Protein AF-A0ABD3E3G5-F1 (afdb_monomer_lite)

Organism: NCBI:txid1961234

Structure (mmCIF, N/CA/C/O backbone):
data_AF-A0ABD3E3G5-F1
#
_entry.id   AF-A0ABD3E3G5-F1
#
loop_
_atom_site.group_PDB
_atom_site.id
_atom_site.type_symbol
_atom_site.label_atom_id
_atom_site.label_alt_id
_atom_site.label_comp_id
_atom_site.label_asym_id
_atom_site.label_entity_id
_atom_site.label_seq_id
_atom_site.pdbx_PDB_ins_code
_atom_site.Cartn_x
_atom_site.Cartn_y
_atom_site.Cartn_z
_atom_site.occupancy
_atom_site.B_iso_or_equiv
_atom_site.auth_seq_id
_atom_site.auth_comp_id
_atom_site.auth_asym_id
_atom_site.auth_atom_id
_atom_site.pdbx_PDB_model_num
ATOM 1 N N . MET A 1 1 ? 0.031 -42.420 17.792 1.00 37.16 1 MET A N 1
ATOM 2 C CA . MET A 1 1 ? 1.202 -41.889 17.068 1.00 37.16 1 MET A CA 1
ATOM 3 C C . MET A 1 1 ? 0.668 -40.761 16.210 1.00 37.16 1 MET A C 1
ATOM 5 O O . MET A 1 1 ? -0.055 -41.029 15.262 1.00 37.16 1 MET A O 1
ATOM 9 N N . PHE A 1 2 ? 0.846 -39.529 16.683 1.00 39.34 2 PHE A N 1
ATOM 10 C CA . PHE A 1 2 ? 0.302 -38.321 16.072 1.00 39.34 2 PHE A CA 1
ATOM 11 C C . PHE A 1 2 ? 1.062 -38.043 14.781 1.00 39.34 2 PHE A C 1
ATOM 13 O O . PHE A 1 2 ? 2.279 -37.884 14.804 1.00 39.34 2 PHE A O 1
ATOM 20 N N . GLN A 1 3 ? 0.347 -38.028 13.665 1.00 42.06 3 GLN A N 1
ATOM 21 C CA . GLN A 1 3 ? 0.836 -37.440 12.433 1.00 42.06 3 GLN A CA 1
ATOM 22 C C . GLN A 1 3 ? 0.104 -36.108 12.339 1.00 42.06 3 GLN A C 1
ATOM 24 O O . GLN A 1 3 ? -0.977 -36.033 11.761 1.00 42.06 3 GLN A O 1
ATOM 29 N N . ASP A 1 4 ? 0.638 -35.104 13.042 1.00 46.31 4 ASP A N 1
ATOM 30 C CA . ASP A 1 4 ? 0.204 -33.719 12.895 1.00 46.31 4 ASP A CA 1
ATOM 31 C C . ASP A 1 4 ? 0.404 -33.345 11.429 1.00 46.31 4 ASP A C 1
ATOM 33 O O . ASP A 1 4 ? 1.514 -33.178 10.918 1.00 46.31 4 ASP A O 1
ATOM 37 N N . VAL A 1 5 ? -0.721 -33.346 10.728 1.00 46.22 5 VAL A N 1
ATOM 38 C CA . VAL A 1 5 ? -0.861 -32.932 9.347 1.00 46.22 5 VAL A CA 1
ATOM 39 C C . VAL A 1 5 ? -0.553 -31.443 9.314 1.00 46.22 5 VAL A C 1
ATOM 41 O O . VAL A 1 5 ? -1.380 -30.638 9.721 1.00 46.22 5 VAL A O 1
ATOM 44 N N . LEU A 1 6 ? 0.654 -31.112 8.850 1.00 44.88 6 LEU A N 1
ATOM 45 C CA . LEU A 1 6 ? 0.990 -29.882 8.133 1.00 44.88 6 LEU A CA 1
ATOM 46 C C . LEU A 1 6 ? 0.210 -28.646 8.611 1.00 44.88 6 LEU A C 1
ATOM 48 O O . LEU A 1 6 ? -0.687 -28.170 7.919 1.00 44.88 6 LEU A O 1
ATOM 52 N N . THR A 1 7 ? 0.589 -28.066 9.744 1.00 43.19 7 THR A N 1
ATOM 53 C CA . THR A 1 7 ? 0.502 -26.610 9.862 1.00 43.19 7 THR A CA 1
ATOM 54 C C . THR A 1 7 ? 1.637 -26.059 9.002 1.00 43.19 7 THR A C 1
ATOM 56 O O . THR A 1 7 ? 2.800 -26.201 9.390 1.00 43.19 7 THR A O 1
ATOM 59 N N . PRO A 1 8 ? 1.375 -25.496 7.804 1.00 44.66 8 PRO A N 1
ATOM 60 C CA . PRO A 1 8 ? 2.422 -24.779 7.106 1.00 44.66 8 PRO A CA 1
ATOM 61 C C . PRO A 1 8 ? 2.780 -23.612 8.022 1.00 44.66 8 PRO A C 1
ATOM 63 O O . PRO A 1 8 ? 1.963 -22.721 8.248 1.00 44.66 8 PRO A O 1
ATOM 66 N N . TYR A 1 9 ? 3.966 -23.679 8.627 1.00 43.38 9 TYR A N 1
ATOM 67 C CA . TYR A 1 9 ? 4.578 -22.549 9.305 1.00 43.38 9 TYR A CA 1
ATOM 68 C C . TYR A 1 9 ? 4.566 -21.401 8.300 1.00 43.38 9 TYR A C 1
ATOM 70 O O . TYR A 1 9 ? 5.261 -21.464 7.289 1.00 43.38 9 TYR A O 1
ATOM 78 N N . TYR A 1 10 ? 3.640 -20.477 8.553 1.00 43.84 10 TYR A N 1
ATOM 79 C CA . TYR A 1 10 ? 3.363 -19.214 7.892 1.00 43.84 10 TYR A CA 1
ATOM 80 C C . TYR A 1 10 ? 4.288 -18.942 6.699 1.00 43.84 10 TYR A C 1
ATOM 82 O O . TYR A 1 10 ? 5.448 -18.565 6.863 1.00 43.84 10 TYR A O 1
ATOM 90 N N . MET A 1 11 ? 3.760 -19.123 5.483 1.00 46.25 11 MET A N 1
ATOM 91 C CA . MET A 1 11 ? 4.243 -18.332 4.360 1.00 46.25 11 MET A CA 1
ATOM 92 C C . MET A 1 11 ? 4.089 -16.880 4.799 1.00 46.25 11 MET A C 1
ATOM 94 O O . MET A 1 11 ? 2.984 -16.346 4.742 1.00 46.25 11 MET A O 1
ATOM 98 N N . GLU A 1 12 ? 5.151 -16.251 5.290 1.00 48.94 12 GLU A N 1
ATOM 99 C CA . GLU A 1 12 ? 5.183 -14.801 5.307 1.00 48.94 12 GLU A CA 1
ATOM 100 C C . GLU A 1 12 ? 5.135 -14.396 3.832 1.00 48.94 12 GLU A C 1
ATOM 102 O O . GLU A 1 12 ? 6.146 -14.333 3.131 1.00 48.94 12 GLU A O 1
ATOM 107 N N . GLU A 1 13 ? 3.917 -14.169 3.323 1.00 55.66 13 GLU A N 1
ATOM 108 C CA . GLU A 1 13 ? 3.726 -13.140 2.313 1.00 55.66 13 GLU A CA 1
ATOM 109 C C . GLU A 1 13 ? 4.581 -11.967 2.788 1.00 55.66 13 GLU A C 1
ATOM 111 O O . GLU A 1 13 ? 4.515 -11.613 3.962 1.00 55.66 13 GLU A O 1
ATOM 116 N N . VAL A 1 14 ? 5.473 -11.456 1.938 1.00 68.88 14 VAL A N 1
ATOM 117 C CA . VAL A 1 14 ? 6.376 -10.364 2.319 1.00 68.88 14 VAL A CA 1
ATOM 118 C C . VAL A 1 14 ? 5.493 -9.150 2.600 1.00 68.88 14 VAL A C 1
ATOM 120 O O . VAL A 1 14 ? 5.119 -8.418 1.682 1.00 68.88 14 VAL A O 1
ATOM 123 N N . LEU A 1 15 ? 5.047 -9.042 3.850 1.00 81.25 15 LEU A N 1
ATOM 124 C CA . LEU A 1 15 ? 4.151 -8.019 4.338 1.00 81.25 15 LEU A CA 1
ATOM 125 C C . LEU A 1 15 ? 5.027 -6.863 4.771 1.00 81.25 15 LEU A C 1
ATOM 127 O O . LEU A 1 15 ? 5.820 -7.008 5.700 1.00 81.25 15 LEU A O 1
ATOM 131 N N . PHE A 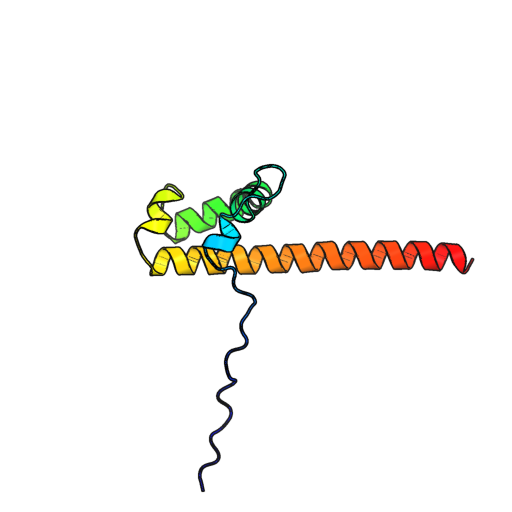1 16 ? 4.855 -5.712 4.135 1.00 86.75 16 PHE A N 1
ATOM 132 C CA . PHE A 1 16 ? 5.485 -4.498 4.617 1.00 86.75 16 PHE A CA 1
ATOM 133 C C . PHE A 1 16 ? 5.064 -4.246 6.060 1.00 86.75 16 PHE A C 1
ATOM 135 O O . PHE A 1 16 ? 3.893 -4.377 6.430 1.00 86.75 16 PHE A O 1
ATOM 142 N N . SER A 1 17 ? 6.025 -3.888 6.891 1.00 88.81 17 SER A N 1
ATOM 143 C CA . SER A 1 17 ? 5.782 -3.243 8.171 1.00 88.81 17 SER A CA 1
ATOM 144 C C . SER A 1 17 ? 5.350 -1.787 7.946 1.00 88.81 17 SER A C 1
ATOM 146 O O . SER A 1 17 ? 5.652 -1.190 6.914 1.00 88.81 17 SER A O 1
ATOM 148 N N . LEU A 1 18 ? 4.635 -1.194 8.906 1.00 87.62 18 LEU A N 1
ATOM 149 C CA . LEU A 1 18 ? 4.267 0.226 8.829 1.00 87.62 18 LEU A CA 1
ATOM 150 C C . LEU A 1 18 ? 5.477 1.159 8.646 1.00 87.62 18 LEU A C 1
ATOM 152 O O . LEU A 1 18 ? 5.419 2.006 7.757 1.00 87.62 18 LEU A O 1
ATOM 156 N N . PRO A 1 19 ? 6.596 0.983 9.381 1.00 88.19 19 PRO A N 1
ATOM 157 C CA . PRO A 1 19 ? 7.779 1.810 9.172 1.00 88.19 19 PRO A CA 1
ATOM 158 C C . PRO A 1 19 ? 8.311 1.730 7.740 1.00 88.19 19 PRO A C 1
ATOM 160 O O . PRO A 1 19 ? 8.664 2.750 7.165 1.00 88.19 19 PRO A O 1
ATOM 163 N N . GLU A 1 20 ? 8.327 0.547 7.121 1.00 88.56 20 GLU A N 1
ATOM 164 C CA . GLU A 1 20 ? 8.771 0.404 5.725 1.00 88.56 20 GLU A CA 1
ATOM 165 C C . GLU A 1 20 ? 7.876 1.162 4.739 1.00 88.56 20 GLU A C 1
ATOM 167 O O . GLU A 1 20 ? 8.360 1.644 3.717 1.00 88.56 20 GLU A O 1
ATOM 172 N N . LEU A 1 21 ? 6.581 1.291 5.037 1.00 89.38 21 LEU A N 1
ATOM 173 C CA . LEU A 1 21 ? 5.643 2.036 4.199 1.00 89.38 21 LEU A CA 1
ATOM 174 C C . LEU A 1 21 ? 5.849 3.551 4.268 1.00 89.38 21 LEU A C 1
ATOM 176 O O . LEU A 1 21 ? 5.582 4.238 3.279 1.00 89.38 21 LEU A O 1
ATOM 180 N N . GLU A 1 22 ? 6.315 4.053 5.410 1.00 88.00 22 GLU A N 1
ATOM 181 C CA . GLU A 1 22 ? 6.437 5.481 5.721 1.00 88.00 22 GLU A CA 1
ATOM 182 C C . GLU A 1 22 ? 7.853 6.026 5.513 1.00 88.00 22 GLU A C 1
ATOM 184 O O . GLU A 1 22 ? 8.022 7.205 5.188 1.00 88.00 22 GLU A O 1
ATOM 189 N N . VAL A 1 23 ? 8.876 5.176 5.663 1.00 90.69 23 VAL A N 1
ATOM 190 C CA . VAL A 1 23 ? 10.271 5.560 5.445 1.00 90.69 23 VAL A CA 1
ATOM 191 C C . VAL A 1 23 ? 10.428 6.080 4.023 1.00 90.69 23 VAL A C 1
ATOM 193 O O . VAL A 1 23 ? 10.162 5.401 3.030 1.00 90.69 23 VAL A O 1
ATOM 196 N N . SER A 1 24 ? 10.860 7.333 3.948 1.00 88.62 24 SER A N 1
ATOM 197 C CA . SER A 1 24 ? 11.143 8.000 2.690 1.00 88.62 24 SER A CA 1
ATOM 198 C C . SER A 1 24 ? 12.515 7.590 2.165 1.00 88.62 24 SER A C 1
ATOM 200 O O . SER A 1 24 ? 13.462 7.418 2.935 1.00 88.62 24 SER A O 1
ATOM 202 N N . ASN A 1 25 ? 12.622 7.447 0.847 1.00 83.88 25 ASN A N 1
ATOM 203 C CA . ASN A 1 25 ? 13.897 7.264 0.163 1.00 83.88 25 ASN A CA 1
ATOM 204 C C . ASN A 1 25 ? 14.694 8.588 0.081 1.00 83.88 25 ASN A C 1
ATOM 206 O O . ASN A 1 25 ? 14.278 9.614 0.621 1.00 83.88 25 ASN A O 1
ATOM 210 N N . GLU A 1 26 ? 15.836 8.573 -0.614 1.00 84.19 26 GLU A N 1
ATOM 211 C CA . GLU A 1 26 ? 16.711 9.746 -0.807 1.00 84.19 26 GLU A CA 1
ATOM 212 C C . GLU A 1 26 ? 15.994 10.959 -1.434 1.00 84.19 26 GLU A C 1
ATOM 214 O O . GLU A 1 26 ? 16.386 12.098 -1.186 1.00 84.19 26 GLU A O 1
ATOM 219 N N . ASP A 1 27 ? 14.906 10.724 -2.175 1.00 81.06 27 ASP A N 1
ATOM 220 C CA . ASP A 1 27 ? 14.083 11.751 -2.822 1.00 81.06 27 ASP A CA 1
ATOM 221 C C . ASP A 1 27 ? 12.899 12.222 -1.955 1.00 81.06 27 ASP A C 1
ATOM 223 O O . ASP A 1 27 ? 12.065 13.010 -2.406 1.00 81.06 27 ASP A O 1
ATOM 227 N N . GLY A 1 28 ? 12.778 11.734 -0.716 1.00 84.75 28 GLY A N 1
ATOM 228 C CA . GLY A 1 28 ? 11.659 12.067 0.168 1.00 84.75 28 GLY A CA 1
ATOM 229 C C . GLY A 1 28 ? 10.354 11.336 -0.174 1.00 84.75 28 GLY A C 1
ATOM 230 O O . GLY A 1 28 ? 9.283 11.770 0.246 1.00 84.75 28 GLY A O 1
ATOM 231 N N . VAL A 1 29 ? 10.417 10.248 -0.948 1.00 88.19 29 VAL A N 1
ATO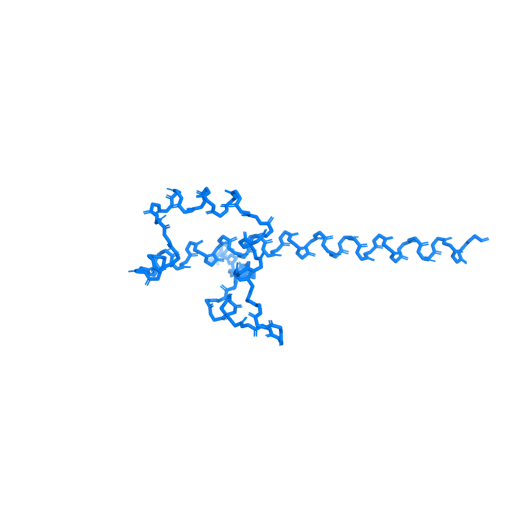M 232 C CA . VAL A 1 29 ? 9.248 9.473 -1.385 1.00 88.19 29 VAL A CA 1
ATOM 233 C C . VAL A 1 29 ? 9.144 8.176 -0.587 1.00 88.19 29 VAL A C 1
ATOM 235 O O . VAL A 1 29 ? 10.076 7.372 -0.578 1.00 88.19 29 VAL A O 1
ATOM 238 N N . SER A 1 30 ? 7.997 7.952 0.057 1.00 92.50 30 SER A N 1
ATOM 239 C CA . SER A 1 30 ? 7.691 6.702 0.761 1.00 92.50 30 SER A CA 1
ATOM 240 C C . SER A 1 30 ? 7.021 5.671 -0.155 1.00 92.50 30 SER A C 1
ATOM 242 O O . SER A 1 30 ? 6.440 6.013 -1.193 1.00 92.50 30 SER A O 1
ATOM 244 N N . ILE A 1 31 ? 7.077 4.389 0.225 1.00 90.88 31 ILE A N 1
ATOM 245 C CA . ILE A 1 31 ? 6.429 3.305 -0.533 1.00 90.88 31 ILE A CA 1
ATOM 246 C C . ILE A 1 31 ? 4.919 3.537 -0.607 1.00 90.88 31 ILE A C 1
ATOM 248 O O . ILE A 1 31 ? 4.329 3.401 -1.680 1.00 90.88 31 ILE A O 1
ATOM 252 N N . LEU A 1 32 ? 4.296 3.927 0.508 1.00 93.00 32 LEU A N 1
ATOM 253 C CA . LEU A 1 32 ? 2.863 4.195 0.545 1.00 93.00 32 LEU A CA 1
ATOM 254 C C . LEU A 1 32 ? 2.477 5.343 -0.392 1.00 93.00 32 LEU A C 1
ATOM 256 O O . LEU A 1 32 ? 1.555 5.187 -1.195 1.00 93.00 32 LEU A O 1
ATOM 260 N N . PHE A 1 33 ? 3.231 6.445 -0.370 1.00 92.00 33 PHE A N 1
ATOM 261 C CA . PHE A 1 33 ? 3.006 7.567 -1.280 1.00 92.00 33 PHE A CA 1
ATOM 262 C C . PHE A 1 33 ? 3.120 7.131 -2.743 1.00 92.00 33 PHE A C 1
ATOM 264 O O . PHE A 1 33 ? 2.283 7.484 -3.575 1.00 92.00 33 PHE A O 1
ATOM 271 N N . TYR A 1 34 ? 4.135 6.328 -3.070 1.00 91.56 34 TYR A N 1
ATOM 272 C CA . TYR A 1 34 ? 4.319 5.825 -4.426 1.00 91.56 34 TYR A CA 1
ATOM 273 C C . TYR A 1 34 ? 3.136 4.960 -4.879 1.00 91.56 34 TYR A C 1
ATOM 275 O O . TYR A 1 34 ? 2.602 5.176 -5.967 1.00 91.56 34 TYR A O 1
ATOM 283 N N . LEU A 1 35 ? 2.679 4.027 -4.035 1.00 92.38 35 LEU A N 1
ATOM 284 C CA . LEU A 1 35 ? 1.537 3.154 -4.324 1.00 92.38 35 LEU A CA 1
ATOM 285 C C . LEU A 1 35 ? 0.235 3.941 -4.523 1.00 92.38 35 LEU A C 1
ATOM 287 O O . LEU A 1 35 ? -0.486 3.674 -5.484 1.00 92.38 35 LEU A O 1
ATOM 291 N N . GLN A 1 36 ? -0.035 4.943 -3.680 1.00 93.38 36 GLN A N 1
ATOM 292 C CA . GLN A 1 36 ? -1.184 5.845 -3.837 1.00 93.38 36 GLN A CA 1
ATOM 293 C C . GLN A 1 36 ? -1.142 6.597 -5.178 1.00 93.38 36 GLN A C 1
ATOM 295 O O . GLN A 1 36 ? -2.177 6.807 -5.808 1.00 93.38 36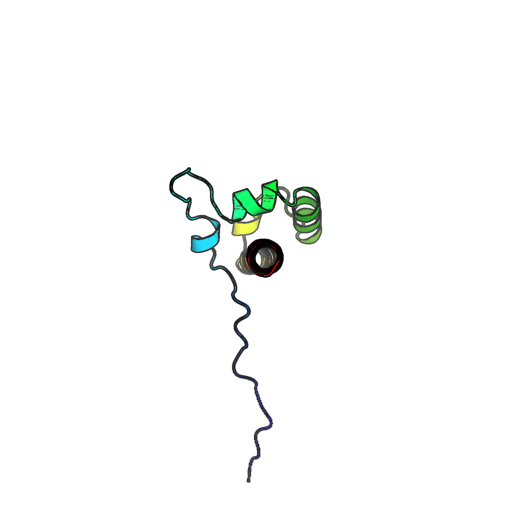 GLN A O 1
ATOM 300 N N . LYS A 1 37 ? 0.053 6.989 -5.645 1.00 91.31 37 LYS A N 1
ATOM 301 C CA . LYS A 1 37 ? 0.222 7.696 -6.925 1.00 91.31 37 LYS A CA 1
ATOM 302 C C . LYS A 1 37 ? -0.003 6.811 -8.144 1.00 91.31 37 LYS A C 1
ATOM 304 O O . LYS A 1 37 ? -0.553 7.299 -9.128 1.00 91.31 37 LYS A O 1
ATOM 309 N N . ILE A 1 38 ? 0.426 5.551 -8.104 1.00 92.12 38 ILE A N 1
ATOM 310 C CA . ILE A 1 38 ? 0.285 4.642 -9.252 1.00 92.12 38 ILE A CA 1
ATOM 311 C C . ILE A 1 38 ? -1.073 3.920 -9.289 1.00 92.12 38 ILE A C 1
ATOM 313 O O . ILE A 1 38 ? -1.496 3.514 -10.367 1.00 92.12 38 ILE A O 1
ATOM 317 N N . PHE A 1 39 ? -1.767 3.793 -8.149 1.00 92.31 39 PHE A N 1
ATOM 318 C CA . PHE A 1 39 ? -3.083 3.148 -8.032 1.00 92.31 39 PHE A CA 1
ATOM 319 C C . PHE A 1 39 ? -4.124 4.044 -7.321 1.00 92.31 39 PHE A C 1
ATOM 321 O O . PHE A 1 39 ? -4.673 3.644 -6.290 1.00 92.31 39 PHE A O 1
ATOM 328 N N . PRO A 1 40 ? -4.432 5.249 -7.841 1.00 94.19 40 PRO A N 1
ATOM 329 C CA . PRO A 1 40 ? -5.314 6.200 -7.158 1.00 94.19 40 PRO A CA 1
ATOM 330 C C . PRO A 1 40 ? -6.750 5.679 -6.993 1.00 94.19 40 PRO A C 1
ATOM 332 O O . PRO A 1 40 ? -7.337 5.820 -5.922 1.00 94.19 40 PRO A O 1
ATOM 335 N N . ASP A 1 41 ? -7.303 5.021 -8.014 1.00 93.81 41 ASP A N 1
ATOM 336 C CA . ASP A 1 41 ? -8.666 4.476 -7.956 1.00 93.81 41 ASP A CA 1
ATOM 337 C C . ASP A 1 41 ? -8.771 3.332 -6.940 1.00 93.81 41 ASP A C 1
ATOM 339 O O . ASP A 1 41 ? -9.744 3.214 -6.199 1.00 93.81 41 ASP A O 1
ATOM 343 N N . GLU A 1 42 ? -7.738 2.493 -6.865 1.00 94.44 42 GLU A N 1
ATOM 344 C CA . GLU A 1 42 ? -7.709 1.371 -5.930 1.00 94.44 42 GLU A CA 1
ATOM 345 C C . GLU A 1 42 ? -7.511 1.821 -4.486 1.00 94.44 42 GLU A C 1
ATOM 347 O O . GLU A 1 42 ? -8.017 1.173 -3.570 1.00 94.44 42 GLU A O 1
ATOM 352 N N . TRP A 1 43 ? -6.791 2.925 -4.286 1.00 94.94 43 TRP A N 1
ATOM 353 C CA . TRP A 1 43 ? -6.684 3.579 -2.991 1.00 94.94 43 TRP A CA 1
ATOM 354 C C . TRP A 1 43 ? -8.038 4.127 -2.531 1.00 94.94 43 TRP A C 1
ATOM 356 O O . TRP A 1 43 ? -8.450 3.861 -1.404 1.00 94.94 43 TRP A O 1
ATOM 366 N N . ASN A 1 44 ? -8.782 4.795 -3.419 1.00 93.88 44 ASN A N 1
ATOM 367 C CA . ASN A 1 44 ? -10.131 5.277 -3.109 1.00 93.88 44 ASN A CA 1
ATOM 368 C C . ASN A 1 44 ? -11.079 4.118 -2.765 1.00 93.88 44 ASN A C 1
ATOM 370 O O . ASN A 1 44 ? -11.733 4.147 -1.726 1.00 93.88 44 ASN A O 1
ATOM 374 N N . ASN A 1 45 ? -11.078 3.047 -3.565 1.00 94.50 45 ASN A N 1
ATOM 375 C CA . ASN A 1 45 ? -11.875 1.849 -3.281 1.00 94.50 45 ASN A CA 1
ATOM 376 C C . ASN A 1 45 ? -11.493 1.198 -1.939 1.00 94.50 45 ASN A C 1
ATOM 378 O O . ASN A 1 45 ? -12.346 0.655 -1.234 1.00 94.50 45 ASN A O 1
ATOM 382 N N . PHE A 1 46 ? -10.205 1.223 -1.580 1.00 94.75 46 PHE A N 1
ATOM 383 C CA . PHE A 1 46 ? -9.736 0.735 -0.287 1.00 94.75 46 PHE A CA 1
ATOM 384 C C . PHE A 1 46 ? -10.291 1.580 0.862 1.00 94.75 46 PHE A C 1
ATOM 386 O O . PHE A 1 46 ? -10.866 1.002 1.785 1.00 94.75 46 PHE A O 1
ATOM 393 N N . LEU A 1 47 ? -10.173 2.910 0.779 1.00 94.00 47 LEU A N 1
ATOM 394 C CA . LEU A 1 47 ? -10.696 3.850 1.773 1.00 94.00 47 LEU A CA 1
ATOM 395 C C . LEU A 1 47 ? -12.214 3.706 1.954 1.00 94.00 47 LEU A C 1
ATOM 397 O O . LEU A 1 47 ? -12.690 3.595 3.085 1.00 94.00 47 LEU A O 1
ATOM 401 N N . GLU A 1 48 ? -12.967 3.589 0.857 1.00 94.00 48 GLU A N 1
ATOM 402 C CA . GLU A 1 48 ? -14.413 3.338 0.893 1.00 94.00 48 GLU A CA 1
ATOM 403 C C . GLU A 1 48 ? -14.757 2.028 1.617 1.00 94.00 48 GLU A C 1
ATOM 405 O O . GLU A 1 48 ? -15.676 1.986 2.439 1.00 94.00 48 GLU A O 1
ATOM 410 N N . ARG A 1 49 ? -13.997 0.955 1.359 1.00 93.81 49 ARG A N 1
ATOM 411 C CA . ARG A 1 49 ? -14.205 -0.362 1.980 1.00 93.81 49 ARG A CA 1
ATOM 412 C C . ARG A 1 49 ? -13.977 -0.333 3.489 1.00 93.81 49 ARG A C 1
ATOM 414 O O . ARG A 1 49 ? -14.745 -0.954 4.223 1.00 93.81 49 ARG A O 1
ATOM 421 N N . VAL A 1 50 ? -12.927 0.351 3.943 1.00 92.81 50 VAL A N 1
ATOM 422 C CA . VAL A 1 50 ? -12.602 0.465 5.376 1.00 92.81 50 VAL A CA 1
ATOM 423 C C . VAL A 1 50 ? -13.354 1.607 6.068 1.00 92.81 50 VAL A C 1
ATOM 425 O O . VAL A 1 50 ? -13.288 1.726 7.286 1.00 92.81 50 VAL A O 1
ATOM 428 N N . LYS A 1 51 ? -14.144 2.381 5.306 1.00 92.06 51 LYS A N 1
ATOM 429 C CA . LYS A 1 51 ? -14.943 3.528 5.764 1.00 92.06 51 LYS A CA 1
ATOM 430 C C . LYS A 1 51 ? -14.099 4.638 6.392 1.00 92.06 51 LYS A C 1
ATOM 432 O O . LYS A 1 51 ? -14.551 5.286 7.334 1.00 92.06 51 LYS A O 1
ATOM 437 N N . CYS A 1 52 ? -12.908 4.858 5.845 1.00 90.81 52 CYS A N 1
ATOM 438 C CA . CYS A 1 52 ? -12.029 5.950 6.245 1.00 90.81 52 CYS A CA 1
ATOM 439 C C . CYS A 1 52 ? -12.037 7.049 5.182 1.00 90.81 52 CYS A C 1
ATOM 441 O O . CYS A 1 52 ? -12.078 6.766 3.986 1.00 90.81 52 CYS A O 1
ATOM 443 N N . LEU A 1 53 ? -11.987 8.30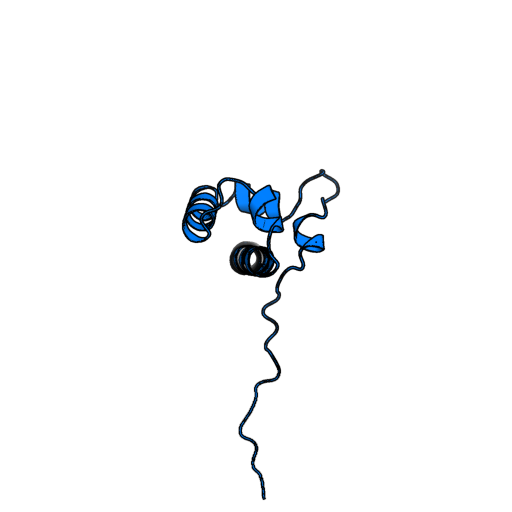5 5.613 1.00 83.69 53 LEU A N 1
ATOM 444 C CA . LEU A 1 53 ? -11.953 9.470 4.724 1.00 83.69 53 LEU A CA 1
ATOM 445 C C . LEU A 1 53 ? -10.526 9.900 4.376 1.00 83.69 53 LEU A C 1
ATOM 447 O O . LEU A 1 53 ? -10.304 10.555 3.358 1.00 83.69 53 LEU A O 1
ATOM 451 N N . ASN A 1 54 ? -9.563 9.566 5.232 1.00 84.81 54 ASN A N 1
ATOM 452 C CA . ASN A 1 54 ? -8.170 9.969 5.099 1.00 84.81 54 ASN A CA 1
ATOM 453 C C . ASN A 1 54 ? -7.223 8.911 5.691 1.00 84.81 54 ASN A C 1
ATOM 455 O O . ASN A 1 54 ? -7.649 7.936 6.308 1.00 84.81 54 ASN A O 1
ATOM 459 N N . GLU A 1 55 ? -5.922 9.108 5.478 1.00 85.12 55 GLU A N 1
ATOM 460 C CA . GLU A 1 55 ? -4.888 8.200 5.978 1.00 85.12 55 GLU A CA 1
ATOM 461 C C . GLU A 1 55 ? -4.722 8.253 7.508 1.00 85.12 55 GLU A C 1
ATOM 463 O O . GLU A 1 55 ? -4.367 7.240 8.108 1.00 85.12 55 GLU A O 1
ATOM 468 N N . GLU A 1 56 ? -5.008 9.389 8.154 1.00 85.94 56 GLU A N 1
ATOM 469 C CA . GLU A 1 56 ? -4.883 9.534 9.613 1.00 85.94 56 GLU A CA 1
ATOM 470 C C . GLU A 1 56 ? -5.850 8.599 10.352 1.00 85.94 56 GLU A C 1
ATOM 472 O O . GLU A 1 56 ? -5.475 7.963 11.336 1.00 85.94 56 GLU A O 1
ATOM 477 N N . GLU A 1 57 ? -7.069 8.435 9.832 1.00 87.81 57 GLU A N 1
ATOM 478 C CA . GLU A 1 57 ? -8.063 7.500 10.368 1.00 87.81 57 GLU A CA 1
ATOM 479 C C . GLU A 1 57 ? -7.592 6.038 10.305 1.00 87.81 57 GLU A C 1
ATOM 481 O O . GLU A 1 57 ? -7.962 5.238 11.164 1.00 87.81 57 GLU A O 1
ATOM 486 N N . LEU A 1 58 ? -6.714 5.691 9.354 1.00 86.94 58 LEU A N 1
ATOM 487 C CA . LEU A 1 58 ? -6.151 4.341 9.246 1.00 86.94 58 LEU A CA 1
ATOM 488 C C . LEU A 1 58 ? -5.191 4.002 10.393 1.00 86.94 58 LEU A C 1
ATOM 490 O O . LEU A 1 58 ? -4.937 2.826 10.621 1.00 86.94 58 LEU A O 1
ATOM 494 N N . ARG A 1 59 ? -4.666 5.005 11.112 1.00 84.19 59 ARG A N 1
ATOM 495 C CA . ARG A 1 59 ? -3.829 4.823 12.317 1.00 84.19 59 ARG A CA 1
ATOM 496 C C . ARG A 1 59 ? -4.656 4.755 13.607 1.00 84.19 59 ARG A C 1
ATOM 498 O O . ARG A 1 59 ? -4.111 4.684 14.702 1.00 84.19 59 ARG A O 1
ATOM 505 N N . GLY A 1 60 ? -5.986 4.822 13.503 1.00 83.25 60 GLY A N 1
ATOM 506 C CA . GLY A 1 60 ? -6.881 4.821 14.661 1.00 83.25 60 GLY A CA 1
ATOM 507 C C . GLY A 1 60 ? -7.110 3.442 15.288 1.00 83.25 60 GLY A C 1
ATOM 508 O O . GLY A 1 60 ? -7.687 3.361 16.372 1.00 83.25 60 GLY A O 1
ATOM 509 N N . SER A 1 61 ? -6.713 2.359 14.614 1.00 90.00 61 SER A N 1
ATOM 510 C CA . SER A 1 61 ? -6.940 0.985 15.065 1.00 90.00 61 SER A CA 1
ATOM 511 C C . SER A 1 61 ? -5.923 0.021 14.459 1.00 90.00 61 SER A C 1
ATOM 513 O O . SER A 1 61 ? -5.699 0.057 13.250 1.00 90.00 61 SER A O 1
ATOM 515 N N . ASP A 1 62 ? -5.410 -0.903 15.276 1.00 88.75 62 ASP A N 1
ATOM 516 C CA . ASP A 1 62 ? -4.510 -1.985 14.849 1.00 88.75 62 ASP A CA 1
ATOM 517 C C . ASP A 1 62 ? -5.078 -2.793 13.662 1.00 88.75 62 ASP A C 1
ATOM 519 O O . ASP A 1 62 ? -4.337 -3.217 12.776 1.00 88.75 62 ASP A O 1
ATOM 523 N N . GLU A 1 63 ? -6.404 -2.970 13.594 1.00 89.75 63 GLU A N 1
ATOM 524 C CA . GLU A 1 63 ? -7.063 -3.677 12.488 1.00 89.75 63 GLU A CA 1
ATOM 525 C C . GLU A 1 63 ? -6.974 -2.887 11.170 1.00 89.75 63 GLU A C 1
ATOM 527 O O . GLU A 1 63 ? -6.730 -3.461 10.107 1.00 89.75 63 GLU A O 1
ATOM 532 N N . LEU A 1 64 ? -7.131 -1.561 11.219 1.00 91.19 64 LEU A N 1
ATOM 533 C CA . LEU A 1 64 ? -7.011 -0.700 10.036 1.00 91.19 64 LEU A CA 1
ATOM 534 C C . LEU A 1 64 ? -5.563 -0.615 9.550 1.00 91.19 64 LEU A C 1
ATOM 536 O O . LEU A 1 64 ? -5.312 -0.647 8.342 1.00 91.19 64 LEU A O 1
ATOM 540 N N . GLU A 1 65 ? -4.616 -0.577 10.483 1.00 91.00 65 GLU A N 1
ATOM 541 C CA . GLU A 1 65 ? -3.191 -0.643 10.187 1.00 91.00 65 GLU A CA 1
ATOM 542 C C . GLU A 1 65 ? -2.821 -1.955 9.490 1.00 91.00 65 GLU A C 1
ATOM 544 O O . GLU A 1 65 ? -2.112 -1.952 8.480 1.00 91.00 65 GLU A O 1
ATOM 549 N N . GLU A 1 66 ? -3.347 -3.084 9.964 1.00 90.88 66 GLU A N 1
ATOM 550 C CA . GLU A 1 66 ? -3.161 -4.378 9.310 1.00 90.88 66 GLU A CA 1
ATOM 551 C C . GLU A 1 66 ? -3.757 -4.389 7.893 1.00 90.88 66 GLU A C 1
ATOM 553 O O . GLU A 1 66 ? -3.094 -4.812 6.940 1.00 90.88 66 GLU A O 1
ATOM 558 N N . GLN A 1 67 ? -4.968 -3.852 7.712 1.00 92.50 67 GLN A N 1
ATOM 559 C CA . GLN A 1 67 ? -5.598 -3.740 6.392 1.00 92.50 67 GLN A CA 1
ATOM 560 C C . GLN A 1 67 ? -4.780 -2.875 5.424 1.00 92.50 67 GLN A C 1
ATOM 562 O O . GLN A 1 67 ? -4.670 -3.218 4.241 1.00 92.50 67 GLN A O 1
ATOM 567 N N . LEU A 1 68 ? -4.185 -1.783 5.908 1.00 93.56 68 LEU A N 1
ATOM 568 C CA . LEU A 1 68 ? -3.297 -0.930 5.121 1.00 93.56 68 LEU A CA 1
ATOM 569 C C . LEU A 1 68 ? -2.030 -1.683 4.701 1.00 93.56 68 LEU A C 1
ATOM 571 O O . LEU A 1 68 ? -1.662 -1.672 3.522 1.00 93.56 68 LEU A O 1
ATOM 575 N N . ARG A 1 69 ? -1.387 -2.380 5.644 1.00 92.75 69 ARG A N 1
ATOM 576 C CA . ARG A 1 69 ? -0.192 -3.190 5.372 1.00 92.75 69 ARG A CA 1
ATOM 577 C C . ARG A 1 69 ? -0.469 -4.266 4.331 1.00 92.75 69 ARG A C 1
ATOM 579 O O . ARG A 1 69 ? 0.324 -4.432 3.404 1.00 92.75 69 ARG A O 1
ATOM 586 N N . LEU A 1 70 ? -1.603 -4.957 4.436 1.00 92.00 70 LEU A N 1
ATOM 587 C CA . LEU A 1 70 ? -2.030 -5.966 3.466 1.00 92.00 70 LEU A CA 1
ATOM 588 C C . LEU A 1 70 ? -2.240 -5.356 2.078 1.00 92.00 70 LEU A C 1
ATOM 590 O O . LEU A 1 70 ? -1.669 -5.841 1.099 1.00 92.00 70 LEU A O 1
ATOM 594 N N . TRP A 1 71 ? -3.003 -4.261 1.985 1.00 94.06 71 TRP A N 1
ATOM 595 C CA . TRP A 1 71 ? -3.246 -3.571 0.716 1.00 94.06 71 TRP A CA 1
ATOM 596 C C . TRP A 1 71 ? -1.932 -3.170 0.034 1.00 94.06 71 TRP A C 1
ATOM 598 O O . TRP A 1 71 ? -1.710 -3.498 -1.138 1.00 94.06 71 TRP A O 1
ATOM 608 N N . ALA A 1 72 ? -1.030 -2.540 0.789 1.00 93.06 72 ALA A N 1
ATOM 609 C CA . ALA A 1 72 ? 0.252 -2.084 0.274 1.00 93.06 72 ALA A CA 1
ATOM 610 C C . ALA A 1 72 ? 1.139 -3.256 -0.169 1.00 93.06 72 ALA A C 1
ATOM 612 O O . ALA A 1 72 ? 1.752 -3.206 -1.236 1.00 93.06 72 ALA A O 1
ATOM 613 N N . SER A 1 73 ? 1.159 -4.345 0.599 1.00 91.00 73 SER A N 1
ATOM 614 C CA . SER A 1 73 ? 1.965 -5.533 0.298 1.00 91.00 73 SER A CA 1
ATOM 615 C C . SER A 1 73 ? 1.503 -6.230 -0.979 1.00 91.00 73 SER A C 1
ATOM 617 O O . SER A 1 73 ? 2.322 -6.534 -1.849 1.00 91.00 73 SER A O 1
ATOM 619 N N . TYR A 1 74 ? 0.192 -6.403 -1.174 1.00 89.50 74 TYR A N 1
ATOM 620 C CA . TYR A 1 74 ? -0.336 -6.993 -2.409 1.00 89.50 74 TYR A CA 1
ATOM 621 C C . TYR A 1 74 ? -0.003 -6.158 -3.654 1.00 89.50 74 TYR A C 1
ATOM 623 O O . TYR A 1 74 ? 0.333 -6.705 -4.714 1.00 89.50 74 TYR A O 1
ATOM 631 N N . ARG A 1 75 ? -0.064 -4.826 -3.545 1.00 90.56 75 ARG A N 1
ATOM 632 C CA . ARG A 1 75 ? 0.268 -3.925 -4.660 1.00 90.56 75 ARG A CA 1
ATOM 633 C C . ARG A 1 75 ? 1.768 -3.834 -4.912 1.00 90.56 75 ARG A C 1
ATOM 635 O O . ARG A 1 75 ? 2.186 -3.930 -6.068 1.00 90.56 75 ARG A O 1
ATOM 642 N N . GLY A 1 76 ? 2.579 -3.767 -3.860 1.00 85.81 76 GLY A N 1
ATOM 643 C CA . GLY A 1 76 ? 4.036 -3.797 -3.964 1.00 85.81 76 GLY A CA 1
ATOM 644 C C . GLY A 1 76 ? 4.534 -5.067 -4.647 1.00 85.81 76 GLY A C 1
ATOM 645 O O . GLY A 1 76 ? 5.316 -4.993 -5.593 1.00 85.81 76 GLY A O 1
ATOM 646 N N . GLN A 1 77 ? 3.998 -6.233 -4.274 1.00 84.00 77 GLN A N 1
ATOM 647 C CA . GLN A 1 77 ? 4.357 -7.489 -4.932 1.00 84.00 77 GLN A CA 1
ATOM 648 C C . GLN A 1 77 ? 3.993 -7.509 -6.425 1.00 84.00 77 GLN A C 1
ATOM 650 O O . GLN A 1 77 ? 4.759 -8.020 -7.246 1.00 84.00 77 GLN A O 1
ATOM 655 N N . THR A 1 78 ? 2.826 -6.973 -6.793 1.00 79.19 78 THR A N 1
ATOM 656 C CA . THR A 1 78 ? 2.407 -6.871 -8.201 1.00 79.19 78 THR A CA 1
ATOM 657 C C . THR A 1 78 ? 3.382 -6.000 -8.988 1.00 79.19 78 THR A C 1
ATOM 659 O O . THR A 1 78 ? 3.853 -6.405 -10.051 1.00 79.19 78 THR A O 1
ATOM 662 N N . LEU A 1 79 ? 3.769 -4.851 -8.429 1.00 77.75 79 LEU A N 1
ATOM 663 C CA . LEU A 1 79 ? 4.757 -3.964 -9.033 1.00 77.75 79 LEU A CA 1
ATOM 664 C C . LEU A 1 79 ? 6.112 -4.665 -9.216 1.00 77.75 79 LEU A C 1
ATOM 666 O O . LEU A 1 79 ? 6.667 -4.642 -10.316 1.00 77.75 79 LEU A O 1
ATOM 670 N N . THR A 1 80 ? 6.621 -5.356 -8.188 1.00 75.38 80 THR A N 1
ATOM 671 C CA . THR A 1 80 ? 7.877 -6.120 -8.277 1.00 75.38 80 THR A CA 1
ATOM 672 C C . THR A 1 80 ? 7.822 -7.173 -9.385 1.00 75.38 80 THR A C 1
ATOM 674 O O . THR A 1 80 ? 8.785 -7.319 -10.143 1.00 75.38 80 THR A O 1
ATOM 677 N N . ARG A 1 81 ? 6.700 -7.896 -9.518 1.00 77.38 81 ARG A N 1
ATOM 678 C CA . ARG A 1 81 ? 6.500 -8.902 -10.575 1.00 77.38 81 ARG A CA 1
ATOM 679 C C . ARG A 1 81 ? 6.543 -8.268 -11.969 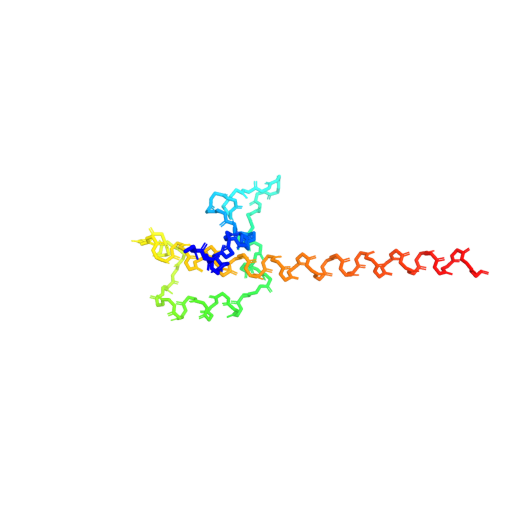1.00 77.38 81 ARG A C 1
ATOM 681 O O . ARG A 1 81 ? 7.252 -8.779 -12.836 1.00 77.38 81 ARG A O 1
ATOM 688 N N . THR A 1 82 ? 5.869 -7.135 -12.164 1.00 78.75 82 THR A N 1
ATOM 689 C CA . THR A 1 82 ? 5.853 -6.404 -13.441 1.00 78.75 82 THR A CA 1
ATOM 690 C C . THR A 1 82 ? 7.237 -5.875 -13.816 1.00 78.75 82 THR A C 1
ATOM 692 O O . THR A 1 82 ? 7.728 -6.159 -14.910 1.00 78.75 82 THR A O 1
ATOM 695 N N . VAL A 1 83 ? 7.907 -5.165 -12.902 1.00 75.06 83 VAL A N 1
ATOM 696 C CA . VAL A 1 83 ? 9.245 -4.594 -13.137 1.00 75.06 83 VAL A CA 1
ATOM 697 C C . VAL A 1 83 ? 10.250 -5.694 -13.473 1.00 75.06 83 VAL A C 1
ATOM 699 O O . VAL A 1 83 ? 10.990 -5.592 -14.452 1.00 75.06 83 VAL A O 1
ATOM 702 N N . ARG A 1 84 ? 10.240 -6.796 -12.715 1.00 70.62 84 ARG A N 1
ATOM 703 C CA . ARG A 1 84 ? 11.132 -7.932 -12.960 1.00 70.62 84 ARG A CA 1
ATOM 704 C C . ARG A 1 84 ? 10.871 -8.585 -14.321 1.00 70.62 84 ARG A C 1
ATOM 706 O O . ARG A 1 84 ? 11.828 -8.914 -15.022 1.00 70.62 84 ARG A O 1
ATOM 713 N N . GLY A 1 85 ? 9.606 -8.727 -14.720 1.00 77.12 85 GLY A N 1
ATOM 714 C CA . GLY A 1 85 ? 9.230 -9.200 -16.054 1.00 77.12 85 GLY A CA 1
ATOM 715 C C . GLY A 1 85 ? 9.781 -8.308 -17.171 1.00 77.12 85 GLY A C 1
ATOM 716 O O . GLY A 1 85 ? 10.418 -8.808 -18.098 1.00 77.12 85 GLY A O 1
ATOM 717 N N . MET A 1 86 ? 9.631 -6.986 -17.042 1.00 76.88 86 MET A N 1
ATOM 718 C CA . MET A 1 86 ? 10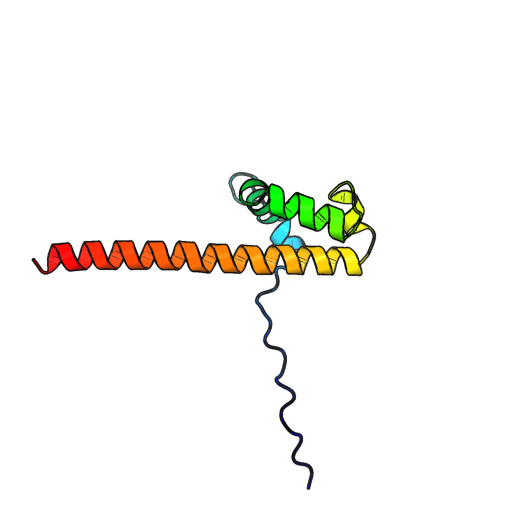.170 -6.014 -18.005 1.00 76.88 86 MET A CA 1
ATOM 719 C C . MET A 1 86 ? 11.703 -6.064 -18.093 1.00 76.88 86 MET A C 1
ATOM 721 O O . MET A 1 86 ? 12.263 -6.029 -19.189 1.00 76.88 86 MET A O 1
ATOM 725 N N . MET A 1 87 ? 12.398 -6.203 -16.959 1.00 76.88 87 MET A N 1
ATOM 726 C CA . MET A 1 87 ? 13.860 -6.336 -16.935 1.00 76.88 87 MET A CA 1
ATOM 727 C C . MET A 1 87 ? 14.342 -7.602 -17.652 1.00 76.88 87 MET A C 1
ATOM 729 O O . MET A 1 87 ? 15.319 -7.543 -18.399 1.00 76.88 87 MET A O 1
ATOM 733 N N . TYR A 1 88 ? 13.682 -8.746 -17.444 1.00 75.31 88 TYR A N 1
ATOM 734 C CA . TYR A 1 88 ? 14.034 -9.979 -18.153 1.00 75.31 88 TYR A CA 1
ATOM 735 C C . TYR A 1 88 ? 13.725 -9.896 -19.647 1.00 75.31 88 TYR A C 1
ATOM 737 O O . TYR A 1 88 ? 14.530 -10.371 -20.445 1.00 75.31 88 TYR A O 1
ATOM 745 N N . TYR A 1 89 ? 12.622 -9.249 -20.031 1.00 75.06 89 TYR A N 1
ATOM 746 C CA . TYR A 1 89 ? 12.294 -9.015 -21.437 1.00 75.06 89 TYR A CA 1
ATOM 747 C C . TYR A 1 89 ? 13.375 -8.186 -22.141 1.00 75.06 89 TYR A C 1
ATOM 749 O O . TYR A 1 89 ? 13.861 -8.570 -23.202 1.00 75.06 89 TYR A O 1
ATOM 757 N N . ARG A 1 90 ? 13.838 -7.101 -21.507 1.00 76.81 90 ARG A N 1
ATOM 758 C CA . ARG A 1 90 ? 14.961 -6.305 -22.019 1.00 76.81 90 ARG A CA 1
ATOM 759 C C . ARG A 1 90 ? 16.231 -7.143 -22.191 1.00 76.81 90 ARG A C 1
ATOM 761 O O . ARG A 1 90 ? 16.833 -7.111 -23.258 1.00 76.81 90 ARG A O 1
ATOM 768 N N . LYS A 1 91 ? 16.611 -7.921 -21.170 1.00 74.00 91 LYS A N 1
ATOM 769 C CA . LYS A 1 91 ? 17.787 -8.807 -21.240 1.00 74.00 91 LYS A CA 1
ATOM 770 C C . LYS A 1 91 ? 17.669 -9.836 -22.368 1.00 74.00 91 LYS A C 1
ATOM 772 O O . LYS A 1 91 ? 18.660 -10.131 -23.026 1.00 74.00 91 LYS A O 1
ATOM 777 N N . ALA A 1 92 ? 16.471 -10.372 -22.605 1.00 78.06 92 ALA A N 1
ATOM 778 C CA . ALA A 1 92 ? 16.226 -11.309 -23.697 1.00 78.06 92 ALA A CA 1
ATOM 779 C C . ALA A 1 92 ? 16.417 -10.652 -25.076 1.00 78.06 92 ALA A C 1
ATOM 781 O O . ALA A 1 92 ? 17.044 -11.254 -25.944 1.00 78.06 92 ALA A O 1
ATOM 782 N N . LEU A 1 93 ? 15.951 -9.411 -25.262 1.00 76.44 93 LEU A N 1
ATOM 783 C CA . LEU A 1 93 ? 16.170 -8.653 -26.501 1.00 76.44 93 LEU A CA 1
ATOM 784 C C . LEU A 1 93 ? 17.652 -8.328 -26.740 1.00 76.44 93 LEU A C 1
ATOM 786 O O . LEU A 1 93 ? 18.131 -8.457 -27.865 1.00 76.44 93 LEU A O 1
ATOM 790 N N . GLU A 1 94 ? 18.387 -7.946 -25.693 1.00 80.69 94 GLU A N 1
ATOM 791 C CA . GLU A 1 94 ? 19.832 -7.682 -25.774 1.00 80.69 94 GLU A CA 1
ATOM 792 C C . GLU A 1 94 ? 20.615 -8.950 -26.166 1.00 80.69 94 GLU A C 1
ATOM 794 O O . GLU A 1 94 ? 21.501 -8.889 -27.017 1.00 80.69 94 GLU A O 1
ATOM 799 N N . LEU A 1 95 ? 20.247 -10.115 -25.618 1.00 76.00 95 LEU A N 1
ATOM 800 C CA . LEU A 1 95 ? 20.837 -11.404 -25.997 1.00 76.00 95 LEU A CA 1
ATOM 801 C C . LEU A 1 95 ? 20.472 -11.823 -27.429 1.00 76.00 95 LEU A C 1
ATOM 803 O O . LEU A 1 95 ? 21.342 -12.295 -28.154 1.00 76.00 95 LEU A O 1
ATOM 807 N N . GLN A 1 96 ? 19.218 -11.638 -27.859 1.00 68.38 96 GLN A N 1
ATOM 808 C CA . GLN A 1 96 ? 18.795 -11.948 -29.230 1.00 68.38 96 GLN A CA 1
ATOM 809 C C . GLN A 1 96 ? 19.556 -11.103 -30.259 1.00 68.38 96 GLN A C 1
ATOM 811 O O . GLN A 1 96 ? 19.943 -11.625 -31.299 1.00 68.38 96 GLN A O 1
ATOM 816 N N . HIS A 1 97 ? 19.804 -9.825 -29.961 1.00 68.44 97 HIS A N 1
ATOM 817 C CA . HIS A 1 97 ? 20.600 -8.949 -30.820 1.00 68.44 97 HIS A CA 1
ATOM 818 C C . HIS A 1 97 ? 22.061 -9.406 -30.953 1.00 68.44 97 HIS A C 1
ATOM 820 O O . HIS A 1 97 ? 22.667 -9.182 -31.989 1.00 68.44 97 HIS A O 1
ATOM 826 N N . PHE A 1 98 ? 22.617 -10.055 -29.927 1.00 67.06 98 PHE A N 1
ATOM 827 C CA . PHE A 1 98 ? 23.994 -10.563 -29.936 1.00 67.06 98 PHE A CA 1
ATOM 828 C C . PHE A 1 98 ? 24.144 -11.938 -30.612 1.00 67.06 98 PHE A C 1
ATOM 830 O O . PHE A 1 98 ? 25.259 -12.361 -30.909 1.00 67.06 98 PHE A O 1
ATOM 837 N N . LEU A 1 99 ? 23.034 -12.662 -30.796 1.00 64.62 99 LEU A N 1
ATOM 838 C CA . LEU A 1 99 ? 22.981 -14.001 -31.396 1.00 64.62 99 LEU A CA 1
ATOM 839 C C . LEU A 1 99 ? 22.565 -13.988 -32.881 1.00 64.62 99 LEU A C 1
ATOM 841 O O . LEU A 1 99 ? 22.464 -15.057 -33.485 1.00 64.62 99 LEU A O 1
ATOM 845 N N . ILE A 1 100 ? 22.320 -12.803 -33.447 1.00 52.03 100 ILE A N 1
ATOM 846 C CA . ILE A 1 100 ? 22.078 -12.543 -34.877 1.00 52.03 100 ILE A CA 1
ATOM 847 C C . ILE A 1 100 ? 23.306 -11.832 -35.442 1.00 52.03 100 ILE A C 1
ATOM 849 O O . ILE A 1 100 ? 23.717 -12.197 -36.565 1.00 52.03 100 ILE A O 1
#

Secondary structure (DSSP, 8-state):
--------------PPPHHHHH-B-TTS-BHHHHHHHH-HHHHHHHHHHHT-SSTGGGGS-HHHHHHHHHHHHHHHHHHHHHHHHHHHHHHHHHHHHH--

Radius of gyration: 19.04 Å; chains: 1; bounding box: 39×54×52 Å

pLDDT: mean 80.1, std 15.89, range [37.16, 94.94]

Foldseek 3Di:
DDPPPDPPPDPPLVFDDPCQQCDADPVRDGLVNVLCVVCVVVVVVLCVVVVHPDPVVCVVDPVSNSSSRVSSSVSVVVVVVVVVVVVVVVVVVVVVVVVD

Sequence (100 aa):
MFQDVLTPYYMEEVLFSLPELEVSNEDGVSILFYLQKIFPDEWNNFLERVKCLNEEELRGSDELEEQLRLWASYRGQTLTRTVRGMMYYRKALELQHFLI

InterPro domains:
  IPR003440 Glycosyl transferase 48 domain [PF02364] (5-60)
  IPR003440 Glycosyl transferase 48 domain [PF02364] (63-98)